Protein AF-A0A9D6UIX4-F1 (afdb_monomer_lite)

Structure (mmCIF, N/CA/C/O backbone):
data_AF-A0A9D6UIX4-F1
#
_entry.id   AF-A0A9D6UIX4-F1
#
loop_
_atom_site.group_PDB
_atom_site.id
_atom_site.type_symbol
_atom_site.label_atom_id
_atom_site.label_alt_id
_atom_site.label_comp_id
_atom_site.label_asym_id
_atom_site.label_entity_id
_atom_site.label_seq_id
_atom_site.pdbx_PDB_ins_code
_atom_site.Cartn_x
_atom_site.Cartn_y
_atom_site.Cartn_z
_atom_site.occupancy
_atom_site.B_iso_or_equiv
_atom_site.auth_seq_id
_atom_site.auth_comp_id
_atom_site.auth_asym_id
_atom_site.auth_atom_id
_atom_site.pdbx_PDB_model_num
ATOM 1 N N . MET A 1 1 ? 1.165 11.743 14.435 1.00 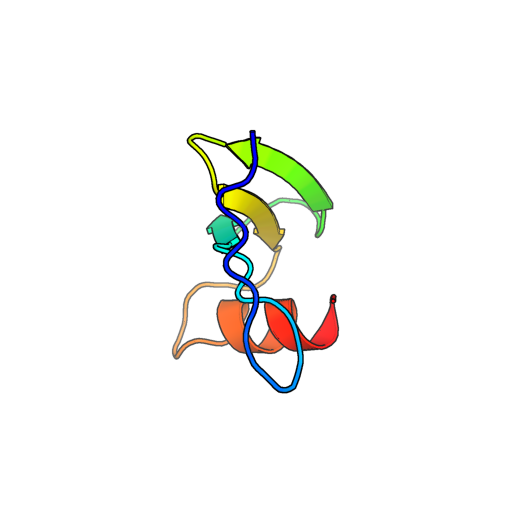76.56 1 MET A N 1
ATOM 2 C CA . MET A 1 1 ? -0.025 10.939 14.732 1.00 76.56 1 MET A CA 1
ATOM 3 C C . MET A 1 1 ? -0.600 10.425 13.420 1.00 76.56 1 MET A C 1
ATOM 5 O O . MET A 1 1 ? -0.758 11.225 12.504 1.00 76.56 1 MET A O 1
ATOM 9 N N . LEU A 1 2 ? -0.868 9.121 13.302 1.00 84.19 2 LEU A N 1
ATOM 10 C CA . LEU A 1 2 ? -1.519 8.549 12.118 1.00 84.19 2 LEU A CA 1
ATOM 11 C C . LEU A 1 2 ? -2.939 9.108 11.977 1.00 84.19 2 LEU A C 1
ATOM 13 O O . LEU A 1 2 ? -3.695 9.122 12.946 1.00 84.19 2 LEU A O 1
ATOM 17 N N . ASN A 1 3 ? -3.296 9.539 10.768 1.00 88.25 3 ASN A N 1
ATOM 18 C CA . ASN A 1 3 ? -4.628 10.048 10.456 1.00 88.25 3 ASN A CA 1
ATOM 19 C C . ASN A 1 3 ? -5.575 8.876 10.197 1.00 88.25 3 ASN A C 1
ATOM 21 O O . ASN A 1 3 ? -5.913 8.577 9.056 1.00 88.25 3 ASN A O 1
ATOM 25 N N . LEU A 1 4 ? -5.949 8.182 11.263 1.00 89.25 4 LEU A N 1
ATOM 26 C CA . LEU A 1 4 ? -6.936 7.114 11.213 1.00 89.25 4 LEU A CA 1
ATOM 27 C C . LEU A 1 4 ? -8.336 7.720 11.128 1.00 89.25 4 LEU A C 1
ATOM 29 O O . LEU A 1 4 ? -8.660 8.637 11.883 1.00 89.25 4 LEU A O 1
ATOM 33 N N . VAL A 1 5 ? -9.161 7.199 10.225 1.00 92.50 5 VAL A N 1
ATOM 34 C CA . VAL A 1 5 ? -10.589 7.532 10.168 1.00 92.50 5 VAL A CA 1
ATOM 35 C C . VAL A 1 5 ? -11.370 6.265 10.457 1.00 92.50 5 VAL A C 1
ATOM 37 O O . VAL A 1 5 ? -11.229 5.284 9.735 1.00 92.50 5 VAL A O 1
ATOM 40 N N . GLU A 1 6 ? -12.160 6.265 11.523 1.00 91.94 6 GLU A N 1
ATOM 41 C CA . GLU A 1 6 ? -13.064 5.155 11.820 1.00 91.94 6 GLU A CA 1
ATOM 42 C C . GLU A 1 6 ? -14.192 5.112 10.784 1.00 91.94 6 GLU A C 1
ATOM 44 O O . GLU A 1 6 ? -14.769 6.141 10.427 1.00 91.94 6 GLU A O 1
ATOM 49 N N . ASP A 1 7 ? -14.495 3.912 10.305 1.00 92.56 7 ASP A N 1
ATOM 50 C CA . ASP A 1 7 ? -15.638 3.617 9.451 1.00 92.56 7 ASP A CA 1
ATOM 51 C C . ASP A 1 7 ? -16.488 2.524 10.117 1.00 92.56 7 ASP A C 1
ATOM 53 O O . ASP A 1 7 ? -16.037 1.857 11.049 1.00 92.56 7 ASP A O 1
ATOM 57 N N . LYS A 1 8 ? -17.736 2.334 9.679 1.00 90.56 8 LYS A N 1
ATOM 58 C CA . LYS A 1 8 ? -18.673 1.407 10.343 1.00 90.56 8 LYS A CA 1
ATOM 59 C C . LYS A 1 8 ? -18.135 -0.020 10.460 1.00 90.56 8 LYS A C 1
ATOM 61 O O . LYS A 1 8 ? -18.448 -0.695 11.437 1.00 90.56 8 LYS A O 1
ATOM 66 N N . ASP A 1 9 ? -17.322 -0.434 9.493 1.00 91.12 9 ASP A N 1
ATOM 67 C CA . ASP A 1 9 ? -16.798 -1.795 9.387 1.00 91.12 9 ASP A CA 1
ATOM 68 C C . ASP A 1 9 ? -15.283 -1.882 9.663 1.00 91.12 9 ASP A C 1
ATOM 70 O O . ASP A 1 9 ? -14.688 -2.951 9.517 1.00 91.12 9 ASP A O 1
ATOM 74 N N . GLY A 1 10 ? -14.627 -0.783 10.065 1.00 90.50 10 GLY A N 1
ATOM 75 C CA . GLY A 1 10 ? -13.187 -0.798 10.316 1.00 90.50 10 GLY A CA 1
ATOM 76 C C . GLY A 1 10 ? -12.535 0.575 10.443 1.00 90.50 10 GLY A C 1
ATOM 77 O O . GLY A 1 10 ? -13.097 1.515 10.994 1.00 90.50 10 GLY A O 1
ATOM 78 N N . VAL A 1 11 ? -11.299 0.685 9.955 1.00 92.31 11 VAL A N 1
ATOM 79 C CA . VAL A 1 11 ? -10.526 1.928 9.994 1.00 92.31 11 VAL A CA 1
ATOM 80 C C . VAL A 1 11 ? -9.854 2.181 8.652 1.00 92.31 11 VAL A C 1
ATOM 82 O O . VAL A 1 11 ? -9.225 1.300 8.066 1.00 92.31 11 VAL A O 1
ATOM 85 N N . ILE A 1 12 ? -9.964 3.409 8.164 1.00 90.56 12 ILE A N 1
ATOM 86 C CA . ILE A 1 12 ? -9.220 3.891 7.011 1.00 90.56 12 ILE A CA 1
ATOM 87 C C . ILE A 1 12 ? -7.842 4.317 7.512 1.00 90.56 12 ILE A C 1
ATOM 89 O O . ILE A 1 12 ? -7.687 5.328 8.201 1.00 90.56 12 ILE A O 1
ATOM 93 N N . LEU A 1 13 ? -6.836 3.525 7.150 1.00 90.00 13 LEU A N 1
ATOM 94 C CA . LEU A 1 13 ? -5.433 3.814 7.405 1.00 90.00 13 LEU A CA 1
ATOM 95 C C . LEU A 1 13 ? -4.797 4.412 6.140 1.00 90.00 13 LEU A C 1
ATOM 97 O O . LEU A 1 13 ? -4.633 3.702 5.147 1.00 90.00 13 LEU A O 1
ATOM 101 N N . PRO A 1 14 ? -4.383 5.687 6.144 1.00 90.50 14 PRO A N 1
ATOM 102 C CA . PRO A 1 14 ? -3.591 6.233 5.054 1.00 90.50 14 PRO A CA 1
ATOM 103 C C . PRO A 1 14 ? -2.216 5.566 5.043 1.00 90.50 14 PRO A C 1
ATOM 105 O O . PRO A 1 14 ? -1.465 5.642 6.014 1.00 90.50 14 PRO A O 1
ATOM 108 N N . VAL A 1 15 ? -1.872 4.937 3.923 1.00 89.00 15 VAL A N 1
ATOM 109 C CA . VAL A 1 15 ? -0.588 4.260 3.706 1.00 89.00 15 VAL A CA 1
ATOM 110 C C . VAL A 1 15 ? 0.177 4.924 2.571 1.00 89.00 15 VAL A C 1
ATOM 112 O O . VAL A 1 15 ? -0.384 5.301 1.543 1.00 89.00 15 VAL A O 1
ATOM 115 N N . ARG A 1 16 ? 1.492 5.057 2.746 1.00 89.12 16 ARG A N 1
ATOM 116 C CA . ARG A 1 16 ? 2.408 5.555 1.721 1.00 89.12 16 ARG A CA 1
ATOM 117 C C . ARG A 1 1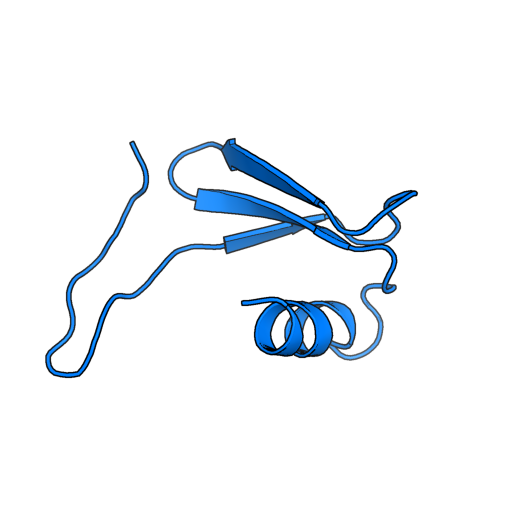6 ? 3.410 4.472 1.364 1.00 89.12 16 ARG A C 1
ATOM 119 O O . ARG A 1 16 ? 4.337 4.195 2.125 1.00 89.12 16 ARG A O 1
ATOM 126 N N . ILE A 1 17 ? 3.239 3.911 0.175 1.00 88.12 17 ILE A N 1
ATOM 127 C CA . ILE A 1 17 ? 4.096 2.847 -0.335 1.00 88.12 17 ILE A CA 1
ATOM 128 C C . ILE A 1 17 ? 5.327 3.462 -1.006 1.00 88.12 17 ILE A C 1
ATOM 130 O O . ILE A 1 17 ? 5.220 4.312 -1.890 1.00 88.12 17 ILE A O 1
ATOM 134 N N . GLN A 1 18 ? 6.509 3.028 -0.578 1.00 88.62 18 GLN A N 1
ATOM 135 C CA . GLN A 1 18 ? 7.784 3.299 -1.226 1.00 88.62 18 GLN A CA 1
ATOM 136 C C . GLN A 1 18 ? 8.234 2.019 -1.955 1.00 88.62 18 GLN A C 1
ATOM 138 O O . GLN A 1 18 ? 8.765 1.114 -1.307 1.00 88.62 18 GLN A O 1
ATOM 143 N N . PRO A 1 19 ? 8.014 1.922 -3.277 1.00 86.25 19 PRO A N 1
ATOM 144 C CA . PRO A 1 19 ? 8.399 0.756 -4.066 1.00 86.25 19 PRO A CA 1
ATOM 145 C C . PRO A 1 19 ? 9.920 0.700 -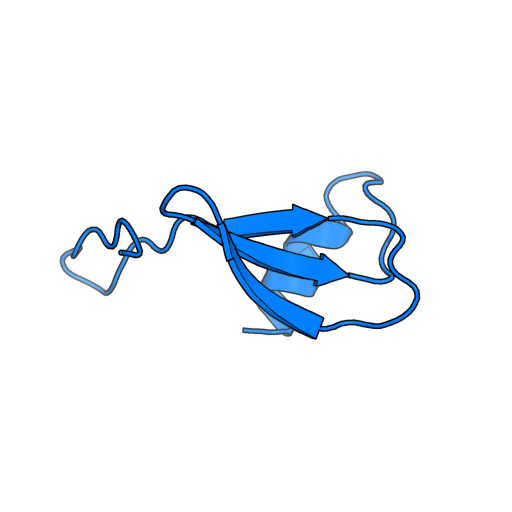4.285 1.00 86.25 19 PRO A C 1
ATOM 147 O O . PRO A 1 19 ? 10.621 1.695 -4.071 1.00 86.25 19 PRO A O 1
ATOM 150 N N . ARG A 1 20 ? 10.421 -0.439 -4.788 1.00 85.06 20 ARG A N 1
ATOM 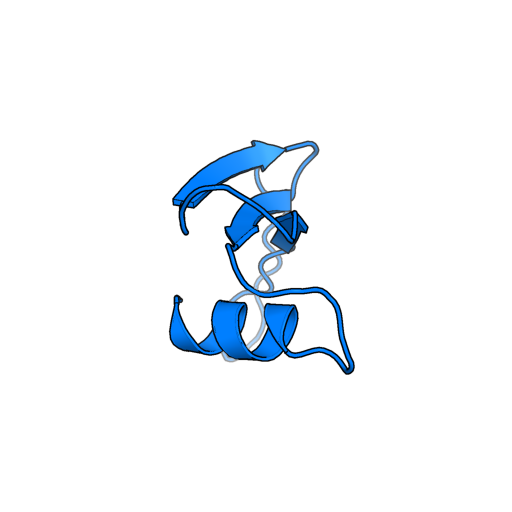151 C CA . ARG A 1 20 ? 11.855 -0.702 -5.047 1.00 85.06 20 ARG A CA 1
ATOM 152 C C . ARG A 1 20 ? 12.747 -0.567 -3.806 1.00 85.06 20 ARG A C 1
ATOM 154 O O . ARG A 1 20 ? 13.882 -0.097 -3.888 1.00 85.06 20 ARG A O 1
ATOM 161 N N . ALA A 1 21 ? 12.233 -0.951 -2.646 1.00 87.38 21 ALA A N 1
ATOM 162 C CA . ALA A 1 21 ? 13.047 -1.067 -1.447 1.00 87.38 21 ALA A CA 1
ATOM 163 C C . ALA A 1 21 ? 13.913 -2.335 -1.484 1.00 87.38 21 ALA A C 1
ATOM 165 O O . ALA A 1 21 ? 13.634 -3.278 -2.216 1.00 87.38 21 ALA A O 1
ATOM 166 N N . SER A 1 22 ? 14.965 -2.373 -0.668 1.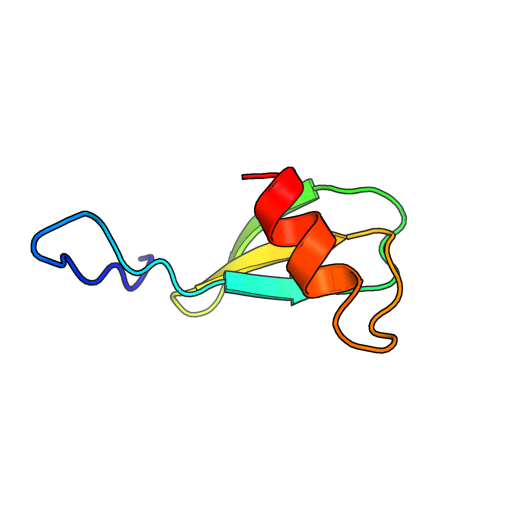00 86.69 22 SER A N 1
ATOM 167 C CA . SER A 1 22 ? 15.807 -3.566 -0.519 1.00 86.69 22 SER A CA 1
ATOM 168 C C . SER A 1 22 ? 15.115 -4.706 0.235 1.00 86.69 22 SER A C 1
ATOM 170 O O . SER A 1 22 ? 15.512 -5.858 0.090 1.00 86.69 22 SER A O 1
ATOM 172 N N . LYS A 1 23 ? 14.096 -4.392 1.041 1.00 85.56 23 LYS A N 1
ATOM 173 C CA . LYS A 1 23 ? 13.297 -5.334 1.831 1.00 85.56 23 LYS A CA 1
ATOM 174 C C . LYS A 1 23 ? 11.903 -4.764 2.092 1.00 85.56 23 LYS A C 1
ATOM 176 O O . LYS A 1 23 ? 11.730 -3.542 2.074 1.00 85.56 23 LYS A O 1
ATOM 181 N N . ASP A 1 24 ? 10.952 -5.655 2.349 1.00 87.50 24 ASP A N 1
ATOM 182 C CA . ASP A 1 24 ? 9.597 -5.297 2.760 1.00 87.50 24 ASP A CA 1
ATOM 183 C C . ASP A 1 24 ? 9.642 -4.907 4.247 1.00 87.50 24 ASP A C 1
ATOM 185 O O . ASP A 1 24 ? 10.034 -5.708 5.096 1.00 87.50 24 ASP A O 1
ATOM 189 N N . GLU A 1 25 ? 9.347 -3.647 4.569 1.00 89.56 25 GLU A N 1
ATOM 190 C CA . GLU A 1 25 ? 9.383 -3.160 5.952 1.00 89.56 25 GLU A CA 1
ATOM 191 C C . GLU A 1 25 ? 8.380 -2.029 6.205 1.00 89.56 25 GLU A C 1
ATOM 193 O O . GLU A 1 25 ? 8.210 -1.114 5.392 1.00 89.56 25 GLU A O 1
ATOM 198 N N . ILE A 1 26 ? 7.761 -2.050 7.388 1.00 90.38 26 ILE A N 1
ATOM 199 C CA . ILE A 1 26 ? 7.011 -0.910 7.918 1.00 90.38 26 ILE A CA 1
ATOM 200 C C . ILE A 1 26 ? 8.030 0.052 8.515 1.00 90.38 26 ILE A C 1
ATOM 202 O O . ILE A 1 26 ? 8.725 -0.270 9.474 1.00 90.38 26 ILE A O 1
ATOM 206 N N . VAL A 1 27 ? 8.130 1.243 7.935 1.00 89.56 27 VAL A N 1
ATOM 207 C CA . VAL A 1 27 ? 9.073 2.273 8.388 1.00 89.56 27 VAL A CA 1
ATOM 208 C C . VAL A 1 27 ? 8.506 3.033 9.588 1.00 89.56 27 VAL A C 1
ATOM 210 O O . VAL A 1 27 ? 9.263 3.541 10.409 1.00 89.56 27 VAL A O 1
ATOM 213 N N . GLY A 1 28 ? 7.178 3.107 9.685 1.00 88.56 28 GLY A N 1
ATOM 214 C CA . GLY A 1 28 ? 6.457 3.842 10.718 1.00 88.56 28 GLY A CA 1
ATOM 215 C C . GLY A 1 28 ? 5.678 5.020 10.145 1.00 88.56 28 GLY A C 1
ATOM 216 O O . GLY A 1 28 ? 5.410 5.091 8.946 1.00 88.56 28 GLY A O 1
ATOM 217 N N . GLU A 1 29 ? 5.276 5.941 11.011 1.00 91.56 29 GLU A N 1
ATOM 218 C CA . GLU A 1 29 ? 4.498 7.106 10.607 1.00 91.56 29 GLU A CA 1
ATOM 219 C C . GLU A 1 29 ? 5.333 8.092 9.776 1.00 91.56 29 GLU A C 1
ATOM 221 O O . GLU A 1 29 ? 6.461 8.445 10.117 1.00 91.56 29 GLU A O 1
ATOM 226 N N . TYR A 1 30 ? 4.741 8.590 8.696 1.00 90.19 30 TYR A N 1
ATOM 227 C CA . TYR A 1 30 ? 5.275 9.657 7.874 1.00 90.19 30 TYR A CA 1
ATOM 228 C C . TYR A 1 30 ? 4.156 10.617 7.464 1.00 90.19 30 TYR A C 1
ATOM 230 O O . TYR A 1 30 ? 3.288 10.259 6.669 1.00 90.19 30 TYR A O 1
ATOM 238 N N . ASN A 1 31 ? 4.197 11.850 7.978 1.00 88.38 31 ASN A N 1
ATOM 239 C CA . ASN A 1 31 ? 3.234 12.914 7.659 1.00 88.38 31 ASN A CA 1
ATOM 240 C C . ASN A 1 31 ? 1.762 12.476 7.800 1.00 88.38 31 ASN A C 1
ATOM 242 O O . ASN A 1 31 ? 0.941 12.751 6.927 1.00 88.38 31 ASN A O 1
ATOM 246 N N . GLY A 1 32 ? 1.435 11.755 8.877 1.00 89.50 32 GLY A N 1
ATOM 247 C CA . GLY A 1 32 ? 0.074 11.276 9.134 1.00 89.50 32 GLY A CA 1
ATOM 248 C C . GLY A 1 32 ? -0.346 10.029 8.350 1.00 89.50 32 GLY A C 1
ATOM 249 O O . GLY A 1 32 ? -1.492 9.615 8.477 1.00 89.50 32 GLY A O 1
ATOM 250 N N . ALA A 1 33 ? 0.556 9.405 7.586 1.00 90.44 33 ALA A N 1
ATOM 251 C CA . ALA A 1 33 ? 0.338 8.129 6.903 1.00 90.44 33 ALA A CA 1
ATOM 252 C C . ALA A 1 33 ? 1.342 7.065 7.367 1.00 90.44 33 ALA A C 1
ATOM 254 O O . ALA A 1 33 ? 2.459 7.391 7.760 1.00 90.44 33 ALA A O 1
ATOM 255 N N . LEU A 1 34 ? 0.990 5.783 7.292 1.00 90.69 34 LEU A N 1
ATOM 256 C CA . LEU A 1 34 ? 1.923 4.695 7.562 1.00 90.69 34 LEU A CA 1
ATOM 257 C C . LEU A 1 34 ? 2.818 4.485 6.341 1.00 90.69 34 LEU A C 1
ATOM 259 O O . LEU A 1 34 ? 2.356 4.136 5.256 1.00 90.69 34 LEU A O 1
ATOM 263 N N . LYS A 1 35 ? 4.118 4.717 6.498 1.00 91.19 35 LYS A N 1
ATOM 264 C CA . LYS A 1 35 ? 5.090 4.504 5.434 1.00 91.19 35 LYS A CA 1
ATOM 265 C C . LYS A 1 35 ? 5.520 3.046 5.411 1.00 91.19 35 LYS A C 1
ATOM 267 O O . LYS A 1 35 ? 6.100 2.543 6.372 1.00 91.19 35 LYS A O 1
ATOM 272 N N . ILE A 1 36 ? 5.298 2.405 4.272 1.00 91.19 36 ILE A N 1
ATOM 273 C CA . ILE A 1 36 ? 5.674 1.016 4.030 1.00 91.19 36 ILE A CA 1
ATOM 274 C C . ILE A 1 36 ? 6.608 0.987 2.833 1.00 91.19 36 ILE A C 1
ATOM 276 O O . ILE A 1 36 ? 6.362 1.620 1.808 1.00 91.19 36 ILE A O 1
ATOM 280 N N . LYS A 1 37 ? 7.718 0.282 2.976 1.00 91.19 37 LYS A N 1
ATOM 281 C CA . LYS A 1 37 ? 8.656 0.011 1.898 1.00 91.19 37 LYS A CA 1
ATOM 282 C C . LYS A 1 37 ? 8.381 -1.382 1.373 1.00 91.19 37 LYS A C 1
ATOM 284 O O . LYS A 1 37 ? 8.279 -2.312 2.162 1.00 91.19 37 LYS A O 1
ATOM 289 N N . LEU A 1 38 ? 8.293 -1.506 0.056 1.00 89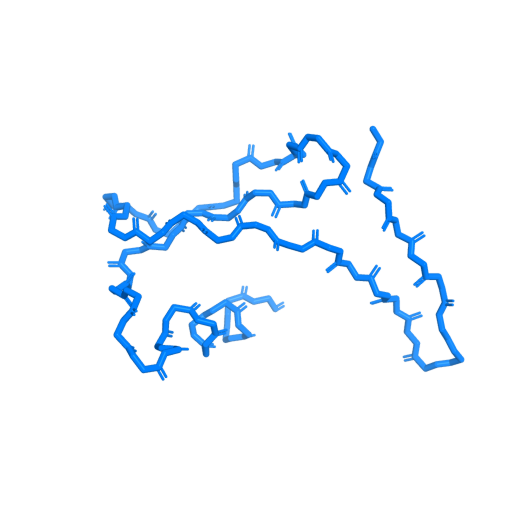.00 38 LEU A N 1
ATOM 290 C CA . LEU A 1 38 ? 8.124 -2.789 -0.607 1.00 89.00 38 LEU A CA 1
ATOM 291 C C . LEU A 1 38 ? 9.201 -2.951 -1.672 1.00 89.00 38 LEU A C 1
ATOM 293 O O . LEU A 1 38 ? 9.535 -2.019 -2.407 1.00 89.00 38 LEU A O 1
ATOM 297 N N . THR A 1 39 ? 9.731 -4.160 -1.758 1.00 87.94 39 THR A N 1
ATOM 298 C CA . THR A 1 39 ? 10.617 -4.639 -2.825 1.00 87.94 39 THR A CA 1
ATOM 299 C C . THR A 1 39 ? 9.917 -4.642 -4.176 1.00 87.94 39 THR A C 1
ATOM 301 O O . THR A 1 39 ? 10.554 -4.477 -5.216 1.00 87.94 39 THR A O 1
ATOM 304 N N . SER A 1 40 ? 8.592 -4.781 -4.154 1.00 84.38 40 SER A N 1
ATOM 305 C CA . SER A 1 40 ? 7.764 -4.868 -5.349 1.00 84.38 40 SER A CA 1
ATOM 306 C C . SER A 1 40 ? 7.826 -3.573 -6.164 1.00 84.38 40 SER A C 1
ATOM 308 O O . SER A 1 40 ? 7.844 -2.468 -5.601 1.00 84.38 40 SER A O 1
ATOM 310 N N . PRO A 1 41 ? 7.894 -3.678 -7.498 1.00 76.44 41 PRO A N 1
ATOM 311 C CA . PRO A 1 41 ? 7.947 -2.510 -8.354 1.00 76.44 41 PRO A CA 1
ATOM 312 C C . PRO A 1 41 ? 6.550 -1.854 -8.454 1.00 76.44 41 PRO A C 1
ATOM 314 O O . PRO A 1 41 ? 5.531 -2.505 -8.224 1.00 76.44 41 PRO A O 1
ATOM 317 N N . PRO A 1 42 ? 6.453 -0.554 -8.794 1.00 75.75 42 PRO A N 1
ATOM 318 C CA . PRO A 1 42 ? 5.170 0.143 -8.904 1.00 75.75 42 PRO A CA 1
ATOM 319 C C . PRO A 1 42 ? 4.524 -0.076 -10.281 1.00 75.75 42 PRO A C 1
ATOM 321 O O . PRO A 1 42 ? 4.005 0.862 -10.880 1.00 75.75 42 PRO A O 1
ATOM 324 N N . VAL A 1 43 ? 4.624 -1.286 -10.830 1.00 76.94 43 VAL A N 1
ATOM 325 C CA . VAL A 1 43 ? 4.070 -1.616 -12.149 1.00 76.94 43 VAL A CA 1
ATOM 326 C C . VAL A 1 43 ? 2.643 -2.099 -11.933 1.00 76.94 43 VAL A C 1
ATOM 328 O O . VAL A 1 43 ? 2.414 -2.947 -11.079 1.00 76.94 43 VAL A O 1
ATOM 331 N N . GLU A 1 44 ? 1.674 -1.500 -12.625 1.00 74.62 44 GLU A N 1
ATOM 332 C CA . GLU A 1 44 ? 0.257 -1.919 -12.610 1.00 74.62 44 GLU A CA 1
ATOM 333 C C . GLU A 1 44 ? -0.372 -2.133 -11.212 1.00 74.62 44 GLU A C 1
ATOM 335 O O . GLU A 1 44 ? -1.282 -2.940 -11.032 1.00 74.62 44 GLU A O 1
ATOM 340 N N . GLY A 1 45 ? 0.100 -1.406 -10.193 1.00 74.94 45 GLY A N 1
ATOM 341 C CA . GLY A 1 45 ? -0.404 -1.548 -8.823 1.00 74.94 45 GLY A CA 1
ATOM 342 C C . GLY A 1 45 ? 0.057 -2.819 -8.097 1.00 74.94 45 GLY A C 1
ATOM 343 O O . GLY A 1 45 ? -0.498 -3.145 -7.051 1.00 74.94 45 GLY A O 1
ATOM 344 N N . GLU A 1 46 ? 1.084 -3.516 -8.589 1.00 77.00 46 GLU A N 1
ATOM 345 C CA . GLU A 1 46 ? 1.677 -4.689 -7.931 1.00 77.00 46 GLU A CA 1
ATOM 346 C C . GLU A 1 46 ? 2.129 -4.371 -6.498 1.00 77.00 46 GLU A C 1
ATOM 348 O O . GLU A 1 46 ? 1.829 -5.118 -5.568 1.00 77.00 46 GLU A O 1
ATOM 353 N N . ALA A 1 47 ? 2.741 -3.202 -6.289 1.00 78.31 47 ALA A N 1
ATOM 354 C CA . ALA A 1 47 ? 3.091 -2.717 -4.957 1.00 78.31 47 ALA A CA 1
ATOM 355 C C . ALA A 1 47 ? 1.863 -2.526 -4.041 1.00 78.31 47 ALA A C 1
ATOM 357 O O . ALA A 1 47 ? 1.962 -2.756 -2.841 1.00 78.31 47 ALA A O 1
ATOM 358 N N . ASN A 1 48 ? 0.696 -2.161 -4.584 1.00 81.25 48 ASN A N 1
ATOM 359 C CA . ASN A 1 48 ? -0.529 -2.031 -3.789 1.00 81.25 48 ASN A CA 1
ATOM 360 C C . ASN A 1 48 ? -1.084 -3.403 -3.404 1.00 81.25 48 ASN A C 1
ATOM 362 O O . ASN A 1 48 ? -1.479 -3.590 -2.261 1.00 81.25 48 ASN A O 1
ATOM 366 N N . ARG A 1 49 ? -1.073 -4.372 -4.330 1.00 83.31 49 ARG A N 1
ATOM 367 C CA . ARG A 1 49 ? -1.496 -5.753 -4.042 1.00 83.31 49 ARG A CA 1
ATOM 368 C C . ARG A 1 49 ? -0.624 -6.377 -2.961 1.00 83.31 49 ARG A C 1
ATOM 370 O O . ARG A 1 49 ? -1.136 -6.843 -1.957 1.00 83.31 49 ARG A O 1
ATOM 377 N N . ARG A 1 50 ? 0.695 -6.251 -3.109 1.00 81.62 50 ARG A N 1
ATOM 378 C CA . ARG A 1 50 ? 1.663 -6.682 -2.095 1.00 81.62 50 ARG A CA 1
ATOM 379 C C . ARG A 1 50 ? 1.475 -5.987 -0.754 1.00 81.62 50 ARG A C 1
ATOM 381 O O . ARG A 1 50 ? 1.707 -6.608 0.269 1.00 81.62 50 ARG A O 1
ATOM 388 N N . CYS A 1 51 ? 1.060 -4.721 -0.744 1.00 82.06 51 CYS A N 1
ATOM 389 C CA . CYS A 1 51 ? 0.730 -4.028 0.499 1.00 82.06 51 CYS A CA 1
ATOM 390 C C . CYS A 1 51 ? -0.504 -4.628 1.186 1.00 82.06 51 CYS A C 1
ATOM 392 O O . CYS A 1 51 ? -0.523 -4.678 2.408 1.00 82.06 51 CYS A O 1
ATOM 394 N N . ILE A 1 52 ? -1.511 -5.061 0.418 1.00 83.19 52 ILE A N 1
ATOM 395 C CA . ILE A 1 52 ? -2.698 -5.743 0.954 1.00 83.19 52 ILE A CA 1
ATOM 396 C C . ILE A 1 52 ? -2.314 -7.124 1.492 1.00 83.19 52 ILE A C 1
ATOM 398 O O . ILE A 1 52 ? -2.741 -7.468 2.578 1.00 83.19 52 ILE A O 1
ATOM 402 N N . ASP A 1 53 ? -1.471 -7.879 0.784 1.00 82.75 53 ASP A N 1
ATOM 403 C CA . ASP A 1 53 ? -1.016 -9.202 1.245 1.00 82.75 53 ASP A CA 1
ATOM 404 C C . ASP A 1 53 ? -0.109 -9.130 2.489 1.00 82.75 53 ASP A C 1
ATOM 406 O O . ASP A 1 53 ? 0.074 -10.120 3.196 1.00 82.75 53 ASP A O 1
ATOM 410 N N . PHE A 1 54 ? 0.525 -7.977 2.716 1.00 79.56 54 PHE A N 1
ATOM 411 C CA . PHE A 1 54 ? 1.471 -7.761 3.808 1.00 79.56 54 PHE A CA 1
ATOM 412 C C . PHE A 1 54 ? 0.806 -7.283 5.113 1.00 79.56 54 PHE A C 1
ATOM 414 O O . PHE A 1 54 ? 1.422 -7.406 6.173 1.00 79.56 54 PHE A O 1
ATOM 421 N N . LEU A 1 55 ? -0.405 -6.714 5.040 1.00 78.88 55 LEU A N 1
ATOM 422 C CA . LEU A 1 55 ? -1.188 -6.213 6.180 1.00 78.88 55 LEU A CA 1
ATOM 423 C C . LEU A 1 55 ? -2.226 -7.246 6.632 1.00 78.88 55 LEU A C 1
ATOM 425 O O . LEU A 1 55 ? -2.364 -7.398 7.866 1.00 78.88 55 LEU A O 1
#

Foldseek 3Di:
DAPWDDDPVGIDAAEDEAECDPDWDFPQDDPNHTYTYYNHHPPPCRSVVVVVVVD

pLDDT: mean 86.26, std 5.27, range [74.62, 92.56]

Sequence (55 aa):
MLNLVEDKDGVILPVRIQPRASKDEIVGEYNGALKIKLTSPPVEGEANRRCIDFL

Radius of gyration: 11.7 Å; chains: 1; bounding box: 34×22×27 Å

Secondary structure (DSSP, 8-state):
----EEETTEEE--EEEE-S-SS-EEEEEETTEEEEE-SS--STTHHHHHHHHH-